Protein AF-A0AAV6YJF2-F1 (afdb_monomer)

Radius of gyration: 26.39 Å; Cα contacts (8 Å, |Δi|>4): 100; chains: 1; bounding box: 36×27×104 Å

Sequence (157 aa):
KQVRKIIRVCKGILEYLTVAEVVESMEDLVTYTKNLGPGMTKMAKMIDERQQELTHQEHRIMLVNSMNTVKDLLPVLISAMKIFVTTKNSRSQGIEEALKNRNFTVEKMSTEINEIIRVLQLTSWDEDAWASKVRDALVVIDFILPFSPLQEYSAHI

InterPro domains:
  IPR000633 Vinculin, conserved site [PS00663] (34-54)
  IPR006077 Vinculin/alpha-catenin [PF01044] (2-129)
  IPR017997 Vinculin [PTHR46180] (2-136)
  IPR036723 Alpha-catenin/vinculin-like superfamily [SSF47220] (2-130)

Solvent-accessible surface area (backbone atoms only — not comparable to full-atom values): 8850 Å² total; per-residue (Å²): 113,72,64,63,55,50,45,52,49,51,50,53,49,53,60,53,55,58,54,62,76,75,51,66,46,72,68,49,47,52,54,49,51,66,59,46,49,61,53,52,53,50,48,52,49,55,48,56,58,50,39,72,72,48,83,56,62,66,61,32,52,51,45,53,53,34,52,49,51,42,60,63,43,48,64,52,37,55,49,27,46,53,49,27,29,51,32,55,74,67,70,42,92,57,42,66,58,29,48,50,52,28,50,52,44,49,52,53,40,46,50,34,50,49,50,42,46,52,52,53,50,61,69,54,49,66,61,52,58,52,53,47,54,51,48,56,53,50,56,51,52,66,69,72,60,78,82,85,88,89,84,85,90,87,80,89,134

Mean predicted aligned error: 10.64 Å

Secondary structure (DSSP, 8-state):
-HHHHHHHHHHHHHHHHHGGGG--SHHHHHHHHHHHHHHHHHHHHHHHHHHHH-S-HHHHHHHHHHHHHHHHHHHHHHHHHHHHHHHHHTT-TTHHHHHHHHHHHHHHHHHHHHHHHHHHHHHHHHHHHHHHHHHHHHHHHHHH----------S--

Organism: Engystomops pustulosus (NCBI:txid76066)

Foldseek 3Di:
DLLVVLLVLLVVLLVLLVVLLVDQAPVSLVVSCVVNVVSLVVSLVSLVVVLVVDPDPVLSCLSVVLSVLLVVLSVQLSVLSVCLNVCNVVVHPCNVVSSVSNVVSSVSNNVSSVSNSVSSVVRVVVVVVVVVVVVVVVVVVVVVDPDDDDDDDPDDD

Nearest PDB structures (foldseek):
  3zdl-assembly1_A  TM=9.738E-01  e=2.597E-13  Gallus gallus
  3tj6-assembly1_A  TM=9.865E-01  e=7.849E-13  Homo sapiens
  1ydi-assembly1_A  TM=9.626E-01  e=3.546E-12  Homo sapiens
  2gww-assembly1_A  TM=9.405E-01  e=2.256E-12  Homo sapiens
  2gdc-assembly1_A  TM=9.986E-01  e=1.378E-11  Gallus gallus

Structure (mmCIF, N/CA/C/O backbone):
data_AF-A0AAV6YJF2-F1
#
_entry.id   AF-A0AAV6YJF2-F1
#
loop_
_atom_site.group_PDB
_atom_site.id
_atom_site.type_symbol
_atom_site.label_atom_id
_atom_site.label_alt_id
_atom_site.label_comp_id
_atom_site.label_asym_id
_atom_site.label_entity_id
_atom_site.label_seq_id
_atom_site.pdbx_PDB_ins_code
_atom_site.Cartn_x
_atom_site.Cartn_y
_atom_site.Cartn_z
_atom_site.occupancy
_atom_site.B_iso_or_equiv
_atom_site.auth_seq_id
_atom_site.auth_comp_id
_atom_site.auth_asym_id
_atom_site.auth_atom_id
_atom_site.pdbx_PDB_model_num
ATOM 1 N N . LYS A 1 1 ? 1.650 -5.997 -21.641 1.00 62.59 1 LYS A N 1
ATOM 2 C CA . LYS A 1 1 ? 2.771 -5.193 -21.093 1.00 62.59 1 LYS A CA 1
ATOM 3 C C . LYS A 1 1 ? 2.856 -5.393 -19.584 1.00 62.59 1 LYS A C 1
ATOM 5 O O . LYS A 1 1 ? 1.833 -5.257 -18.917 1.00 62.59 1 LYS A O 1
ATOM 10 N N . GLN A 1 2 ? 4.045 -5.718 -19.081 1.00 80.94 2 GLN A N 1
ATOM 11 C CA . GLN A 1 2 ? 4.346 -6.029 -17.677 1.00 80.94 2 GLN A CA 1
ATOM 12 C C . GLN A 1 2 ? 3.964 -4.885 -16.724 1.00 80.94 2 GLN A C 1
ATOM 14 O O . GLN A 1 2 ? 3.225 -5.116 -15.773 1.00 80.94 2 GLN A O 1
ATOM 19 N N . VAL A 1 3 ? 4.292 -3.635 -17.073 1.00 87.81 3 VAL A N 1
ATOM 20 C CA . VAL A 1 3 ? 3.940 -2.428 -16.292 1.00 87.81 3 VAL A CA 1
ATOM 21 C C . VAL A 1 3 ? 2.432 -2.298 -16.027 1.00 87.81 3 VAL A C 1
ATOM 23 O O . VAL A 1 3 ? 2.013 -2.055 -14.898 1.00 87.81 3 VAL A O 1
ATOM 26 N N . ARG A 1 4 ? 1.582 -2.553 -17.035 1.00 89.31 4 ARG A N 1
ATOM 27 C CA . ARG A 1 4 ? 0.114 -2.511 -16.871 1.00 89.31 4 ARG A CA 1
ATOM 28 C C . ARG A 1 4 ? -0.392 -3.540 -15.852 1.00 89.31 4 ARG A C 1
ATOM 30 O O . ARG A 1 4 ? -1.401 -3.294 -15.199 1.00 89.31 4 ARG A O 1
ATOM 37 N N . LYS A 1 5 ? 0.289 -4.683 -15.708 1.00 91.75 5 LYS A N 1
ATOM 38 C CA . LYS A 1 5 ? -0.048 -5.711 -14.711 1.00 91.75 5 LYS A CA 1
ATOM 39 C C . LYS A 1 5 ? 0.305 -5.241 -13.298 1.00 91.75 5 LYS A C 1
ATOM 41 O O . LYS A 1 5 ? -0.498 -5.452 -12.398 1.00 91.75 5 LYS A O 1
ATOM 46 N N . ILE A 1 6 ? 1.451 -4.577 -13.126 1.00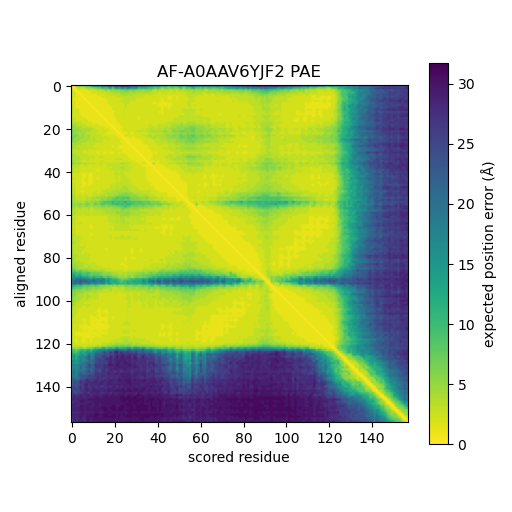 93.50 6 ILE A N 1
ATOM 47 C CA . ILE A 1 6 ? 1.882 -4.006 -11.838 1.00 93.50 6 ILE A CA 1
ATOM 48 C C . ILE A 1 6 ? 0.904 -2.916 -11.395 1.00 93.50 6 ILE A C 1
ATOM 50 O O . ILE A 1 6 ? 0.350 -3.004 -10.306 1.00 93.50 6 ILE A O 1
ATOM 54 N N . ILE A 1 7 ? 0.582 -1.969 -12.283 1.00 94.44 7 ILE A N 1
ATOM 55 C CA . ILE A 1 7 ? -0.356 -0.874 -11.983 1.00 94.44 7 ILE A CA 1
ATOM 56 C C . ILE A 1 7 ? -1.731 -1.408 -11.557 1.00 94.44 7 ILE A C 1
ATOM 58 O O . ILE A 1 7 ? -2.336 -0.869 -10.636 1.00 94.44 7 ILE A O 1
ATOM 62 N N . ARG A 1 8 ? -2.233 -2.481 -12.188 1.00 95.06 8 ARG A N 1
ATOM 63 C CA . ARG A 1 8 ? -3.497 -3.117 -11.770 1.00 95.06 8 ARG A CA 1
ATOM 64 C C . ARG A 1 8 ? -3.433 -3.652 -10.342 1.00 95.06 8 ARG A C 1
ATOM 66 O O . ARG A 1 8 ? -4.404 -3.505 -9.614 1.00 95.06 8 ARG A O 1
ATOM 73 N N . VAL A 1 9 ? -2.309 -4.250 -9.943 1.00 96.00 9 VAL A N 1
ATOM 74 C CA . VAL A 1 9 ? -2.118 -4.708 -8.559 1.00 96.00 9 VAL A CA 1
ATOM 75 C C . VAL A 1 9 ? -2.090 -3.514 -7.607 1.00 96.00 9 VAL A C 1
ATOM 77 O O . VAL A 1 9 ? -2.829 -3.532 -6.632 1.00 96.00 9 VAL A O 1
ATOM 80 N N . CYS A 1 10 ? -1.338 -2.453 -7.916 1.00 96.56 10 CYS A N 1
ATOM 81 C CA . CYS A 1 10 ? -1.298 -1.236 -7.095 1.00 96.56 10 CYS A CA 1
ATOM 82 C C . CYS A 1 10 ? -2.690 -0.615 -6.899 1.00 96.56 10 CYS A C 1
ATOM 84 O O . CYS A 1 10 ? -3.062 -0.282 -5.778 1.00 96.56 10 CYS A O 1
ATOM 86 N N . LYS A 1 11 ? -3.489 -0.518 -7.970 1.00 96.38 11 LYS A N 1
ATOM 87 C CA . LYS A 1 11 ? -4.872 -0.022 -7.896 1.00 96.38 11 LYS A CA 1
ATOM 88 C C . LYS A 1 11 ? -5.774 -0.915 -7.048 1.00 96.38 11 LYS A C 1
ATOM 90 O O . LYS A 1 11 ? -6.523 -0.393 -6.238 1.00 96.38 11 LYS A O 1
ATOM 95 N N . GLY A 1 12 ? -5.643 -2.236 -7.167 1.00 96.44 12 GLY A N 1
ATOM 96 C CA . GLY A 1 12 ? -6.379 -3.165 -6.308 1.00 96.44 12 GLY A CA 1
ATOM 97 C C . GLY A 1 12 ? -6.034 -3.002 -4.824 1.00 96.44 12 GLY A C 1
ATOM 98 O O . GLY A 1 12 ? -6.913 -3.119 -3.980 1.00 96.44 12 GLY A O 1
ATOM 99 N N . ILE A 1 13 ? -4.778 -2.677 -4.490 1.00 96.56 13 ILE A N 1
ATOM 100 C CA . ILE A 1 13 ? -4.396 -2.350 -3.107 1.00 96.56 13 ILE A CA 1
ATOM 101 C C . ILE A 1 13 ? -4.994 -1.013 -2.664 1.00 96.56 13 ILE A C 1
ATOM 103 O O . ILE A 1 13 ? -5.510 -0.945 -1.556 1.00 96.56 13 ILE A O 1
ATOM 107 N N . LEU A 1 14 ? -4.973 0.025 -3.508 1.00 96.88 14 LEU A N 1
ATOM 108 C CA . LEU A 1 14 ? -5.624 1.309 -3.206 1.00 96.88 14 LEU A CA 1
ATOM 109 C C . LEU A 1 14 ? -7.123 1.138 -2.932 1.00 96.88 14 LEU A C 1
ATOM 111 O O . LEU A 1 14 ? -7.630 1.682 -1.957 1.00 96.88 14 LEU A O 1
ATOM 115 N N . GLU A 1 15 ? -7.814 0.348 -3.753 1.00 95.75 15 GLU A N 1
ATOM 116 C CA . GLU A 1 15 ? -9.223 0.000 -3.544 1.00 95.75 15 GLU A CA 1
ATOM 117 C C . GLU A 1 15 ? -9.419 -0.791 -2.246 1.00 95.75 15 GLU A C 1
ATOM 119 O O . GLU A 1 15 ? -10.372 -0.551 -1.518 1.00 95.75 15 GLU A O 1
ATOM 124 N N . TYR A 1 16 ? -8.507 -1.705 -1.905 1.00 95.44 16 TYR A N 1
ATOM 125 C CA . TYR A 1 16 ? -8.614 -2.458 -0.656 1.00 95.44 16 TYR A CA 1
ATOM 126 C C . TYR A 1 16 ? -8.323 -1.605 0.587 1.00 95.44 16 TYR A C 1
ATOM 128 O O . TYR A 1 16 ? -8.893 -1.853 1.645 1.00 95.44 16 TYR A O 1
ATOM 136 N N . LEU A 1 17 ? -7.472 -0.579 0.475 1.00 95.38 17 LEU A N 1
ATOM 137 C CA . LEU A 1 17 ? -7.183 0.353 1.567 1.00 95.38 17 LEU A CA 1
ATOM 138 C C . LEU A 1 17 ? -8.417 1.165 1.985 1.00 95.38 17 LEU A C 1
ATOM 140 O O . LEU A 1 17 ? -8.523 1.511 3.160 1.00 95.38 17 LEU A O 1
ATOM 144 N N . THR A 1 18 ? -9.369 1.434 1.080 1.00 94.31 18 THR A N 1
ATOM 145 C CA . THR A 1 18 ? -10.612 2.137 1.452 1.00 94.31 18 THR A CA 1
ATOM 146 C C . THR A 1 18 ? -11.469 1.299 2.399 1.00 94.31 18 THR A C 1
ATOM 148 O O . THR A 1 18 ? -12.092 1.845 3.302 1.00 94.31 18 THR A O 1
ATOM 151 N N . VAL A 1 19 ? -11.402 -0.035 2.303 1.00 95.00 19 VAL A N 1
ATOM 152 C CA . VAL A 1 19 ? -12.105 -0.961 3.209 1.00 95.00 19 VAL A CA 1
ATOM 153 C C . VAL A 1 19 ? -11.673 -0.768 4.668 1.00 95.00 19 VAL A C 1
ATOM 155 O O . VAL A 1 19 ? -12.445 -1.066 5.576 1.00 95.00 19 VAL A O 1
ATOM 158 N N . ALA A 1 20 ? -10.488 -0.206 4.933 1.00 93.50 20 ALA A N 1
ATOM 159 C CA . ALA A 1 20 ? -10.055 0.109 6.294 1.00 93.50 20 ALA A CA 1
ATOM 160 C C . ALA A 1 20 ? -11.024 1.050 7.03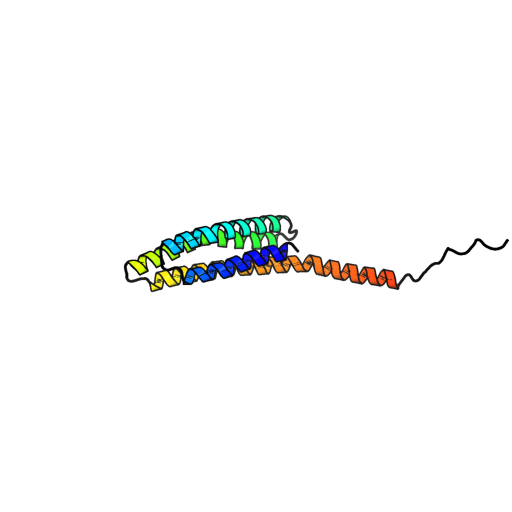5 1.00 93.50 20 ALA A C 1
ATOM 162 O O . ALA A 1 20 ? -11.061 1.036 8.270 1.00 93.50 20 ALA A O 1
ATOM 163 N N . GLU A 1 21 ? -11.808 1.861 6.313 1.00 91.31 21 GLU A N 1
ATOM 164 C CA . GLU A 1 21 ? -12.746 2.807 6.916 1.00 91.31 21 GLU A CA 1
ATOM 165 C C . GLU A 1 21 ? -13.944 2.124 7.587 1.00 91.31 21 GLU A C 1
ATOM 167 O O . GLU A 1 21 ? -14.394 2.598 8.635 1.00 91.31 21 GLU A O 1
ATOM 172 N N . VAL A 1 22 ? -14.383 0.988 7.031 1.00 93.62 22 VAL A N 1
ATOM 173 C CA . VAL A 1 22 ? -15.549 0.205 7.476 1.00 93.62 22 VAL A CA 1
ATOM 174 C C . VAL A 1 22 ? -15.191 -0.932 8.437 1.00 93.62 22 VAL A C 1
ATOM 176 O O . VAL A 1 22 ? -16.070 -1.668 8.873 1.00 93.62 22 VAL A O 1
ATOM 179 N N . VAL A 1 23 ? -13.911 -1.100 8.783 1.00 94.12 23 VAL A N 1
ATOM 180 C CA . VAL A 1 23 ? -13.483 -2.101 9.770 1.00 94.12 23 VAL A CA 1
ATOM 181 C C . VAL A 1 23 ? -13.810 -1.606 11.177 1.00 94.12 23 VAL A C 1
ATOM 183 O O . VAL A 1 23 ? -13.192 -0.661 11.672 1.00 94.12 23 VAL A O 1
ATOM 186 N N . GLU A 1 24 ? -14.761 -2.273 11.833 1.00 91.88 24 GLU A N 1
ATOM 187 C CA . GLU A 1 24 ? -15.252 -1.878 13.160 1.00 91.88 24 GLU A CA 1
ATOM 188 C C . GLU A 1 24 ? -15.060 -2.946 14.245 1.00 91.88 24 GLU A C 1
ATOM 190 O O . GLU A 1 24 ? -15.173 -2.627 15.430 1.00 91.88 24 GLU A O 1
ATOM 195 N N . SER A 1 25 ? -14.728 -4.188 13.876 1.00 94.31 25 SER A N 1
AT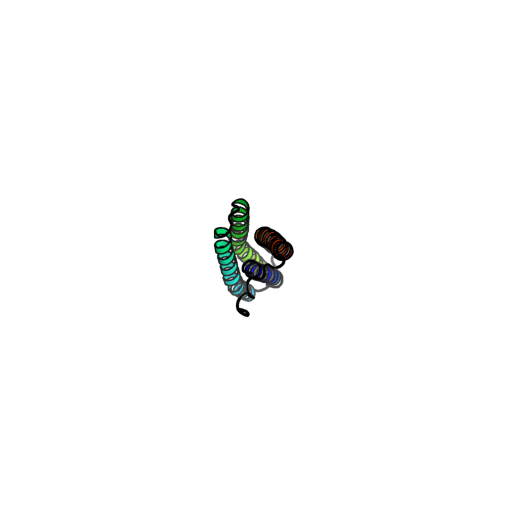OM 196 C CA . SER A 1 25 ? -14.511 -5.293 14.815 1.00 94.31 25 SER A CA 1
ATOM 197 C C . SER A 1 25 ? -13.116 -5.922 14.696 1.00 94.31 25 SER A C 1
ATOM 199 O O . SER A 1 25 ? -12.381 -5.724 13.726 1.00 94.31 25 SER A O 1
ATOM 201 N N . MET A 1 26 ? -12.725 -6.702 15.712 1.00 93.31 26 MET A N 1
ATOM 202 C CA . MET A 1 26 ? -11.443 -7.421 15.697 1.00 93.31 26 MET A CA 1
ATOM 203 C C . MET A 1 26 ? -11.442 -8.543 14.651 1.00 93.31 26 MET A C 1
ATOM 205 O O . MET A 1 26 ? -10.409 -8.827 14.051 1.00 93.31 26 MET A O 1
ATOM 209 N N . GLU A 1 27 ? -12.598 -9.167 14.419 1.00 94.88 27 GLU A N 1
ATOM 210 C CA . GLU A 1 27 ? -12.775 -10.201 13.398 1.00 94.88 27 GLU A CA 1
ATOM 211 C C . GLU A 1 27 ? -12.578 -9.627 11.987 1.00 94.88 27 GLU A C 1
ATOM 213 O O . GLU A 1 27 ? -11.823 -10.190 11.184 1.00 94.88 27 GLU A O 1
ATOM 218 N N . ASP A 1 28 ? -13.151 -8.448 11.727 1.00 95.25 28 ASP A N 1
ATOM 219 C CA . ASP A 1 28 ? -12.959 -7.714 10.474 1.00 95.25 28 ASP A CA 1
ATOM 220 C C . ASP A 1 28 ? -11.491 -7.332 10.277 1.00 95.25 28 ASP A C 1
ATOM 222 O O . ASP A 1 28 ? -10.947 -7.503 9.189 1.00 95.25 28 ASP A O 1
ATOM 226 N N . LEU A 1 29 ? -10.809 -6.878 11.336 1.00 94.56 29 LEU A N 1
ATOM 227 C CA . LEU A 1 29 ? -9.387 -6.529 11.279 1.00 94.56 29 LEU A CA 1
ATOM 228 C C . LEU A 1 29 ? -8.499 -7.737 10.940 1.00 94.56 29 LEU A C 1
ATOM 230 O O . LEU A 1 29 ? -7.556 -7.627 10.146 1.00 94.56 29 LEU A O 1
ATOM 234 N N . VAL A 1 30 ? -8.788 -8.903 11.524 1.00 95.19 30 VAL A N 1
ATOM 235 C CA . VAL A 1 30 ? -8.066 -10.146 11.212 1.00 95.19 30 VAL A CA 1
ATOM 236 C C . VAL A 1 30 ? -8.275 -10.524 9.747 1.00 95.19 30 VAL A C 1
ATOM 238 O O . VAL A 1 30 ? -7.309 -10.856 9.055 1.00 95.19 30 VAL A O 1
ATOM 241 N N . THR A 1 31 ? -9.511 -10.440 9.256 1.00 95.50 31 THR A N 1
ATOM 242 C CA . THR A 1 31 ? -9.853 -10.723 7.854 1.00 95.50 31 THR A CA 1
ATOM 243 C C . THR A 1 31 ? -9.181 -9.734 6.902 1.00 95.50 31 THR A C 1
ATOM 245 O O . THR A 1 31 ? -8.553 -10.144 5.925 1.00 95.50 31 THR A O 1
ATOM 248 N N . TYR A 1 32 ? -9.216 -8.445 7.234 1.00 95.06 32 TYR A N 1
ATOM 249 C CA . TYR A 1 32 ? -8.545 -7.379 6.498 1.00 95.06 32 TYR A CA 1
ATOM 250 C C . TYR A 1 32 ? -7.044 -7.654 6.359 1.00 95.06 32 TYR A C 1
ATOM 252 O O . TYR A 1 32 ? -6.503 -7.636 5.255 1.00 95.06 32 TYR A O 1
ATOM 260 N N . THR A 1 33 ? -6.375 -8.009 7.458 1.00 93.88 33 THR A N 1
ATOM 261 C CA . THR A 1 33 ? -4.933 -8.304 7.457 1.00 93.88 33 THR A CA 1
ATOM 262 C C . THR A 1 33 ? -4.601 -9.538 6.613 1.00 93.88 33 THR A C 1
ATOM 264 O O . THR A 1 33 ? -3.639 -9.520 5.842 1.00 93.88 33 THR A O 1
ATOM 267 N N . LYS A 1 34 ? -5.412 -10.603 6.711 1.00 93.56 34 LYS A N 1
ATOM 268 C CA . LYS A 1 34 ? -5.240 -11.839 5.926 1.00 93.56 34 LYS A CA 1
ATOM 269 C C . LYS A 1 34 ? -5.374 -11.611 4.421 1.00 93.56 34 LYS A C 1
ATOM 271 O O . LYS A 1 34 ? -4.682 -12.272 3.654 1.00 93.56 34 LYS A O 1
ATOM 276 N N . ASN A 1 35 ? -6.234 -10.685 4.009 1.00 92.94 35 ASN A N 1
ATOM 277 C CA . ASN A 1 35 ? -6.469 -10.376 2.601 1.00 92.94 35 ASN A CA 1
ATOM 278 C C . ASN A 1 35 ? -5.470 -9.349 2.050 1.00 92.94 35 ASN A C 1
ATOM 280 O O . ASN A 1 35 ? -4.985 -9.500 0.927 1.00 92.94 35 ASN A O 1
ATOM 284 N N . LEU A 1 36 ? -5.113 -8.334 2.844 1.00 92.62 36 LEU A N 1
ATOM 285 C CA . LEU A 1 36 ? -4.169 -7.294 2.438 1.00 92.62 36 LEU A CA 1
ATOM 286 C C . LEU A 1 36 ? -2.731 -7.827 2.351 1.00 92.62 36 LEU A C 1
ATOM 288 O O . LEU A 1 36 ? -2.011 -7.492 1.411 1.00 92.62 36 LEU A O 1
ATOM 292 N N . GLY A 1 37 ? -2.314 -8.678 3.295 1.00 90.75 37 GLY A N 1
ATOM 293 C CA . GLY A 1 37 ? -0.946 -9.203 3.384 1.00 90.75 37 GLY A CA 1
ATOM 294 C C . GLY A 1 37 ? -0.429 -9.819 2.074 1.00 90.75 37 GLY A C 1
ATOM 295 O O . GLY A 1 37 ? 0.566 -9.330 1.536 1.00 90.75 37 GLY A O 1
ATOM 296 N N . PRO A 1 38 ? -1.111 -10.826 1.493 1.00 93.69 38 PRO A N 1
ATOM 297 C CA . PRO A 1 38 ? -0.713 -11.422 0.217 1.00 93.69 38 PRO A CA 1
ATOM 298 C C . PRO A 1 38 ? -0.678 -10.416 -0.941 1.00 93.69 38 PRO A C 1
ATOM 300 O O . PRO A 1 38 ? 0.208 -10.489 -1.797 1.00 93.69 38 PRO A O 1
ATOM 303 N N . GLY A 1 39 ? -1.614 -9.461 -0.966 1.00 93.00 39 GLY A N 1
ATOM 304 C CA . GLY A 1 39 ? -1.641 -8.384 -1.957 1.00 93.00 39 GLY A CA 1
ATOM 305 C C . GLY A 1 39 ? -0.402 -7.489 -1.871 1.00 93.00 39 GLY A C 1
ATOM 306 O O . GLY A 1 39 ? 0.246 -7.222 -2.886 1.00 93.00 39 GLY A O 1
ATOM 307 N N . MET A 1 40 ? -0.020 -7.114 -0.651 1.00 93.69 40 MET A N 1
ATOM 308 C CA . MET A 1 40 ? 1.177 -6.329 -0.353 1.00 93.69 40 MET A CA 1
ATOM 309 C C . MET A 1 40 ? 2.468 -7.065 -0.720 1.00 93.69 40 MET A C 1
ATOM 311 O O . MET A 1 40 ? 3.334 -6.491 -1.383 1.00 93.69 40 MET A O 1
ATOM 315 N N . THR A 1 41 ? 2.591 -8.349 -0.366 1.00 94.94 41 THR A N 1
ATOM 316 C CA . THR A 1 41 ? 3.745 -9.183 -0.748 1.00 94.94 41 THR A CA 1
ATOM 317 C C . THR A 1 41 ? 3.866 -9.295 -2.267 1.00 94.94 41 THR A C 1
ATOM 319 O O . THR A 1 41 ? 4.958 -9.151 -2.819 1.00 94.94 41 THR A O 1
ATOM 322 N N . LYS A 1 42 ? 2.743 -9.511 -2.964 1.00 95.75 42 LYS A N 1
ATOM 323 C CA . LYS A 1 42 ? 2.712 -9.592 -4.427 1.00 95.75 42 LYS A CA 1
ATOM 324 C C . LYS A 1 42 ? 3.137 -8.275 -5.074 1.00 95.75 42 LYS A C 1
ATOM 326 O O . LYS A 1 42 ? 3.942 -8.301 -6.001 1.00 95.75 42 LYS A O 1
ATOM 331 N N . MET A 1 43 ? 2.631 -7.142 -4.586 1.00 96.19 43 MET A N 1
ATOM 332 C CA . MET A 1 43 ? 3.021 -5.816 -5.070 1.00 96.19 43 MET A CA 1
ATOM 333 C C . MET A 1 43 ? 4.522 -5.572 -4.872 1.00 96.19 43 MET A C 1
ATOM 335 O O . MET A 1 43 ? 5.205 -5.207 -5.826 1.00 96.19 43 MET A O 1
ATOM 339 N N . ALA A 1 44 ? 5.045 -5.858 -3.675 1.00 96.06 44 ALA A N 1
ATOM 340 C CA . ALA A 1 44 ? 6.463 -5.703 -3.359 1.00 96.06 44 ALA A CA 1
ATOM 341 C C . ALA A 1 44 ? 7.361 -6.528 -4.289 1.00 96.06 44 ALA A C 1
ATOM 343 O O . ALA A 1 44 ? 8.335 -6.000 -4.817 1.00 96.06 44 ALA A O 1
ATOM 344 N N . LYS A 1 45 ? 7.007 -7.797 -4.531 1.00 96.44 45 LYS A N 1
ATOM 345 C CA . LYS A 1 45 ? 7.749 -8.676 -5.443 1.00 96.44 45 LYS A CA 1
ATOM 346 C C . LYS A 1 45 ? 7.752 -8.140 -6.876 1.00 96.44 45 LYS A C 1
ATOM 348 O O . LYS A 1 45 ? 8.797 -8.081 -7.506 1.00 96.44 45 LYS A O 1
ATOM 353 N N . MET A 1 46 ? 6.595 -7.711 -7.377 1.00 95.50 46 MET A N 1
ATOM 354 C CA . MET A 1 46 ? 6.477 -7.193 -8.744 1.00 95.50 46 MET A CA 1
ATOM 355 C C . MET A 1 46 ? 7.252 -5.883 -8.954 1.00 95.50 46 MET A C 1
ATOM 357 O O . MET A 1 46 ? 7.743 -5.636 -10.053 1.00 95.50 46 MET A O 1
ATOM 361 N N . ILE A 1 47 ? 7.354 -5.042 -7.921 1.00 95.19 47 ILE A N 1
ATOM 362 C CA . ILE A 1 47 ? 8.159 -3.815 -7.959 1.00 95.19 47 ILE A CA 1
ATOM 363 C C . ILE A 1 47 ? 9.651 -4.140 -7.887 1.00 95.19 47 ILE A C 1
ATOM 365 O O . ILE A 1 47 ? 10.424 -3.529 -8.619 1.00 95.19 47 ILE A O 1
ATOM 369 N N . ASP A 1 48 ? 10.046 -5.107 -7.057 1.00 94.88 48 ASP A N 1
ATOM 370 C CA . ASP A 1 48 ? 11.440 -5.542 -6.956 1.00 94.88 48 ASP A CA 1
ATOM 371 C C . ASP A 1 48 ? 11.953 -6.162 -8.265 1.00 94.88 48 ASP A C 1
ATOM 373 O O . ASP A 1 48 ? 13.021 -5.801 -8.748 1.00 94.88 48 ASP A O 1
ATOM 377 N N . GLU A 1 49 ? 11.153 -7.012 -8.910 1.00 94.38 49 GLU A N 1
ATOM 378 C CA . GLU A 1 49 ? 11.465 -7.532 -10.247 1.00 94.38 49 GLU A CA 1
ATOM 379 C C . GLU A 1 49 ? 11.579 -6.388 -11.267 1.00 94.38 49 GLU A C 1
ATOM 381 O O . GLU A 1 49 ? 12.520 -6.336 -12.056 1.00 94.38 49 GLU A O 1
ATOM 386 N N . ARG A 1 50 ? 10.655 -5.417 -11.225 1.00 91.62 50 ARG A N 1
ATOM 387 C CA . ARG A 1 50 ? 10.651 -4.312 -12.189 1.00 91.62 50 ARG A CA 1
ATOM 388 C C . ARG A 1 50 ? 11.839 -3.377 -12.020 1.00 91.62 50 ARG A C 1
ATOM 390 O O . ARG A 1 50 ? 12.394 -2.956 -13.027 1.00 91.62 50 ARG A O 1
ATOM 397 N N . GLN A 1 51 ? 12.214 -3.014 -10.794 1.00 91.25 51 GLN A N 1
ATOM 398 C CA . GLN A 1 51 ? 13.325 -2.084 -10.588 1.00 91.25 51 GLN A CA 1
ATOM 399 C C . GLN A 1 51 ? 14.645 -2.660 -11.118 1.00 91.25 51 GLN A C 1
ATOM 401 O O . GLN A 1 51 ? 15.423 -1.906 -11.692 1.00 91.25 51 GLN A O 1
ATOM 406 N N . GLN A 1 52 ? 14.856 -3.979 -11.043 1.00 91.25 52 GLN A N 1
ATOM 407 C CA . GLN A 1 52 ? 16.069 -4.629 -11.561 1.00 91.25 52 GLN A CA 1
ATOM 408 C C . GLN A 1 52 ? 16.216 -4.484 -13.083 1.00 91.25 52 GLN A C 1
ATOM 410 O O . GLN A 1 52 ? 17.331 -4.407 -13.590 1.00 91.25 52 GLN A O 1
ATOM 415 N N . GLU A 1 53 ? 15.098 -4.405 -13.808 1.00 88.50 53 GLU A N 1
ATOM 416 C CA . GLU A 1 53 ? 15.071 -4.218 -15.264 1.00 88.50 53 GLU A CA 1
ATOM 417 C C . GLU A 1 53 ? 15.300 -2.758 -15.692 1.00 88.50 53 GLU A C 1
ATOM 419 O O . GLU A 1 53 ? 15.565 -2.489 -16.864 1.00 88.50 53 GLU A O 1
ATOM 424 N N . LEU A 1 54 ? 15.159 -1.788 -14.780 1.00 87.31 54 LEU A N 1
ATOM 425 C CA . LEU A 1 54 ? 15.277 -0.373 -15.126 1.00 87.31 54 LEU A CA 1
ATOM 426 C C . LEU A 1 54 ? 16.741 0.040 -15.260 1.00 87.31 54 LEU A C 1
ATOM 428 O O . LEU A 1 54 ? 17.537 -0.114 -14.336 1.00 87.31 54 LEU A O 1
ATOM 432 N N . THR A 1 55 ? 17.071 0.690 -16.371 1.00 85.69 55 THR A N 1
ATOM 433 C CA . THR A 1 55 ? 18.396 1.277 -16.622 1.00 85.69 55 THR A CA 1
ATOM 434 C C . THR A 1 55 ? 18.628 2.541 -15.787 1.00 85.69 55 THR A C 1
ATOM 436 O O . THR A 1 55 ? 19.687 2.703 -15.175 1.00 85.69 55 THR A O 1
ATOM 439 N N . HIS A 1 56 ? 17.610 3.398 -15.678 1.00 86.44 56 HIS A N 1
ATOM 440 C CA . HIS A 1 56 ? 17.648 4.657 -14.934 1.00 86.44 56 HIS A CA 1
ATOM 441 C C . HIS A 1 56 ? 17.652 4.434 -13.415 1.00 86.44 56 HIS A C 1
ATOM 443 O O . HIS A 1 56 ? 16.653 4.017 -12.823 1.00 86.44 56 HIS A O 1
ATOM 449 N N . GLN A 1 57 ? 18.779 4.753 -12.771 1.00 88.06 57 GLN A N 1
ATOM 450 C CA . GLN A 1 57 ? 18.973 4.553 -11.331 1.00 88.06 57 GLN A CA 1
ATOM 451 C C . GLN A 1 57 ? 17.998 5.354 -10.469 1.00 88.06 57 GLN A C 1
ATOM 453 O O . GLN A 1 57 ? 17.522 4.834 -9.462 1.00 88.06 57 GLN A O 1
ATOM 458 N N . GLU A 1 58 ? 17.667 6.581 -10.867 1.00 90.44 58 GLU A N 1
ATOM 459 C CA . GLU A 1 58 ? 16.731 7.422 -10.117 1.00 90.44 58 GLU A CA 1
ATOM 460 C C . GLU A 1 58 ? 15.364 6.745 -9.972 1.00 90.44 58 GLU A C 1
ATOM 462 O O . GLU A 1 58 ? 14.837 6.645 -8.867 1.00 90.44 58 GLU A O 1
ATOM 467 N N . HIS A 1 59 ? 14.830 6.166 -11.051 1.00 90.50 59 HIS A N 1
ATOM 468 C CA . HIS A 1 59 ? 13.550 5.457 -11.012 1.00 90.50 59 HIS A CA 1
ATOM 469 C C . HIS A 1 59 ? 13.591 4.213 -10.119 1.00 90.50 59 HIS A C 1
ATOM 471 O O . HIS A 1 59 ? 12.617 3.941 -9.417 1.00 90.50 59 HIS A O 1
ATOM 477 N N . ARG A 1 60 ? 14.719 3.485 -10.088 1.00 91.94 60 ARG A N 1
ATOM 478 C CA . ARG A 1 60 ? 14.901 2.358 -9.156 1.00 91.94 60 ARG A CA 1
ATOM 479 C C . ARG A 1 60 ? 14.809 2.822 -7.710 1.00 91.94 60 ARG A C 1
ATOM 481 O O . ARG A 1 60 ? 14.056 2.245 -6.932 1.00 91.94 60 ARG A O 1
ATOM 488 N N . ILE A 1 61 ? 15.545 3.880 -7.369 1.00 93.69 61 ILE A N 1
ATOM 489 C CA . ILE A 1 61 ? 15.583 4.431 -6.010 1.00 93.69 61 ILE A CA 1
ATOM 490 C C . ILE A 1 61 ? 14.188 4.898 -5.585 1.00 93.69 61 ILE A C 1
ATOM 492 O O . ILE A 1 61 ? 13.745 4.558 -4.491 1.00 93.69 61 ILE A O 1
ATOM 496 N N . MET A 1 62 ? 13.466 5.608 -6.455 1.00 94.38 62 MET A N 1
ATOM 497 C CA . MET A 1 62 ? 12.107 6.074 -6.160 1.00 94.38 62 MET A CA 1
ATOM 498 C C . MET A 1 62 ? 11.145 4.908 -5.893 1.00 94.38 62 MET A C 1
ATOM 500 O O . MET A 1 62 ? 10.449 4.910 -4.880 1.00 94.38 62 MET A O 1
ATOM 504 N N . LEU A 1 63 ? 11.153 3.872 -6.743 1.00 95.00 63 LEU A N 1
ATOM 505 C CA . LEU A 1 63 ? 10.305 2.689 -6.552 1.00 95.00 63 LEU A CA 1
ATOM 506 C C . LEU A 1 63 ? 10.618 1.949 -5.248 1.00 95.00 63 LEU A C 1
ATOM 508 O O . LEU A 1 63 ? 9.699 1.563 -4.524 1.00 95.00 63 LEU A O 1
ATOM 512 N N . VAL A 1 64 ? 11.903 1.750 -4.943 1.00 95.94 64 VAL A N 1
ATOM 513 C CA . VAL A 1 64 ? 12.339 1.047 -3.731 1.00 95.94 64 VAL A CA 1
ATOM 514 C C . VAL A 1 64 ? 11.975 1.843 -2.478 1.00 95.94 64 VAL A C 1
ATOM 516 O O . VAL A 1 64 ? 11.425 1.271 -1.538 1.00 95.94 64 VAL A O 1
ATOM 519 N N . ASN A 1 65 ? 12.216 3.154 -2.469 1.00 96.44 65 ASN A N 1
ATOM 520 C CA . ASN A 1 65 ? 11.934 4.012 -1.319 1.00 96.44 65 ASN A CA 1
ATOM 521 C C . ASN A 1 65 ? 10.435 4.096 -1.013 1.00 96.44 65 ASN A C 1
ATOM 523 O O . ASN A 1 65 ? 10.036 3.885 0.136 1.00 96.44 65 ASN A O 1
ATOM 527 N N . SER A 1 66 ? 9.597 4.328 -2.028 1.00 97.25 66 SER A N 1
ATOM 528 C CA . SER A 1 66 ? 8.146 4.344 -1.827 1.00 97.25 66 SER A CA 1
ATOM 529 C C . SER A 1 66 ? 7.635 2.977 -1.383 1.00 97.25 66 SER A C 1
ATOM 531 O O . SER A 1 66 ? 6.877 2.885 -0.420 1.00 97.25 66 SER A O 1
ATOM 533 N N . MET A 1 67 ? 8.110 1.881 -1.986 1.00 97.56 67 MET A N 1
ATOM 534 C CA . MET A 1 67 ? 7.692 0.538 -1.570 1.00 97.56 67 MET A CA 1
ATOM 535 C C . MET A 1 67 ? 8.122 0.204 -0.134 1.00 97.56 67 MET A C 1
ATOM 537 O O . MET A 1 67 ? 7.358 -0.430 0.595 1.00 97.56 67 MET A O 1
ATOM 541 N N . ASN A 1 68 ? 9.312 0.623 0.297 1.00 96.81 68 ASN A N 1
ATOM 542 C CA . ASN A 1 68 ? 9.761 0.435 1.678 1.00 96.81 68 ASN A CA 1
ATOM 543 C C . ASN A 1 68 ? 8.897 1.233 2.655 1.00 96.81 68 ASN A C 1
ATOM 545 O O . ASN A 1 68 ? 8.432 0.672 3.641 1.00 96.81 68 ASN A O 1
ATOM 549 N N . THR A 1 69 ? 8.553 2.474 2.312 1.00 97.44 69 THR A N 1
ATOM 550 C CA . THR A 1 69 ? 7.632 3.284 3.118 1.00 97.44 69 THR A CA 1
ATOM 551 C C . THR A 1 69 ? 6.275 2.593 3.276 1.00 97.44 69 THR A C 1
ATOM 553 O O . THR A 1 69 ? 5.757 2.502 4.386 1.00 97.44 69 THR A O 1
ATOM 556 N N . VAL A 1 70 ? 5.704 2.023 2.207 1.00 97.44 70 VAL A N 1
ATOM 557 C CA . VAL A 1 70 ? 4.435 1.278 2.316 1.00 97.44 70 VAL A CA 1
ATOM 558 C C . VAL A 1 70 ? 4.586 0.021 3.189 1.00 97.44 70 VAL A C 1
ATOM 560 O O . VAL A 1 70 ? 3.677 -0.292 3.961 1.00 97.44 70 VAL A O 1
ATOM 563 N N . LYS A 1 71 ? 5.717 -0.699 3.110 1.00 96.00 71 LYS A N 1
ATOM 564 C CA . LYS A 1 71 ? 5.989 -1.861 3.983 1.00 96.00 71 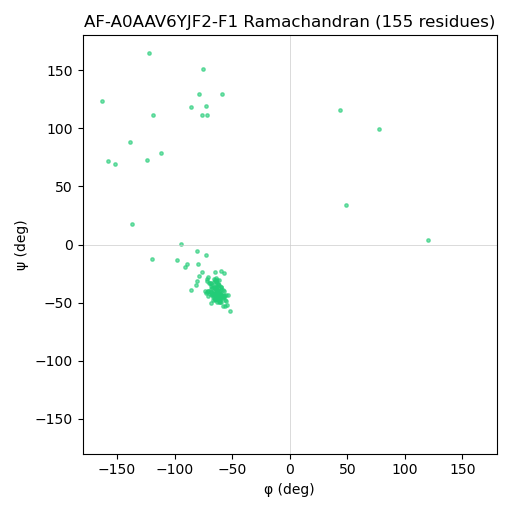LYS A CA 1
ATOM 565 C C . LYS A 1 71 ? 6.051 -1.460 5.455 1.00 96.00 71 LYS A C 1
ATOM 567 O O . LYS A 1 71 ? 5.470 -2.159 6.279 1.00 96.00 71 LYS A O 1
ATOM 572 N N . ASP A 1 72 ? 6.694 -0.339 5.760 1.00 96.62 72 ASP A N 1
ATOM 573 C CA . ASP 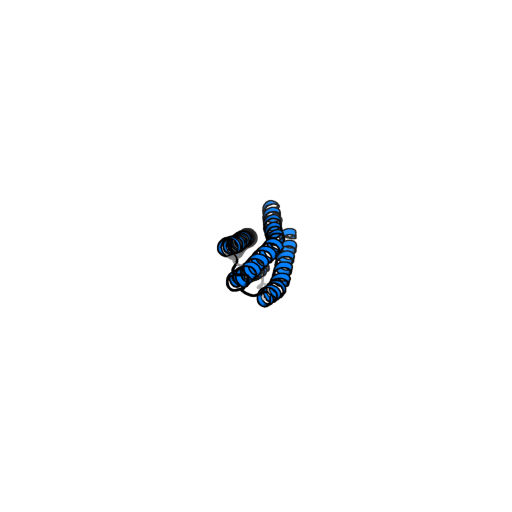A 1 72 ? 6.847 0.161 7.128 1.00 96.62 72 ASP A CA 1
ATOM 574 C C . ASP A 1 72 ? 5.528 0.710 7.689 1.00 96.62 72 ASP A C 1
ATOM 576 O O . ASP A 1 72 ? 5.249 0.584 8.881 1.00 96.62 72 ASP A O 1
ATOM 580 N N . LEU A 1 73 ? 4.666 1.264 6.830 1.00 96.62 73 LEU A N 1
ATOM 581 C CA . LEU A 1 73 ? 3.341 1.751 7.220 1.00 96.62 73 LEU A CA 1
ATOM 582 C C . LEU A 1 73 ? 2.319 0.631 7.443 1.00 96.62 73 LEU A C 1
ATOM 584 O O . LEU A 1 73 ? 1.368 0.832 8.194 1.00 96.62 73 LEU A O 1
ATOM 588 N N . LEU A 1 74 ? 2.498 -0.554 6.851 1.00 95.25 74 LEU A N 1
ATOM 589 C CA . LEU A 1 74 ? 1.574 -1.679 7.033 1.00 95.25 74 LEU A CA 1
ATOM 590 C C . LEU A 1 74 ? 1.376 -2.084 8.513 1.00 95.25 74 LEU A C 1
ATOM 592 O O . LEU A 1 74 ? 0.225 -2.125 8.957 1.00 95.25 74 LEU A O 1
ATOM 596 N N . PRO A 1 75 ? 2.425 -2.361 9.316 1.00 96.25 75 PRO A N 1
ATOM 597 C CA . PRO A 1 75 ? 2.247 -2.659 10.739 1.00 96.25 75 PRO A CA 1
ATOM 598 C C . PRO A 1 75 ? 1.695 -1.463 11.530 1.00 96.25 75 PRO A C 1
ATOM 600 O O . PRO A 1 75 ? 0.945 -1.664 12.488 1.00 96.25 75 PRO A O 1
ATOM 603 N N . VAL A 1 76 ? 2.003 -0.228 11.116 1.00 97.00 76 VAL A N 1
ATOM 604 C CA . VAL A 1 76 ? 1.449 0.994 11.725 1.00 97.00 76 VAL A CA 1
ATOM 605 C C . VAL A 1 76 ? -0.060 1.076 11.493 1.00 97.00 76 VAL A C 1
ATOM 607 O O . VAL A 1 76 ? -0.802 1.331 12.439 1.00 97.00 76 VAL A O 1
ATOM 610 N N . LEU A 1 77 ? -0.530 0.774 10.279 1.00 96.19 77 LEU A N 1
ATOM 611 C CA . LEU A 1 77 ? -1.952 0.746 9.942 1.00 96.19 77 LEU A CA 1
ATOM 612 C C . LEU A 1 77 ? -2.691 -0.311 10.764 1.00 96.19 77 LEU A C 1
ATOM 614 O O . LEU A 1 77 ? -3.722 -0.011 11.362 1.00 96.19 77 LEU A O 1
ATOM 618 N N . ILE A 1 78 ? -2.142 -1.527 10.849 1.00 95.44 78 ILE A N 1
ATOM 619 C CA . ILE A 1 78 ? -2.725 -2.613 11.653 1.00 95.44 78 ILE A CA 1
ATOM 620 C C . ILE A 1 78 ? -2.841 -2.182 13.122 1.00 95.44 78 ILE A C 1
ATOM 622 O O . ILE A 1 78 ? -3.881 -2.388 13.749 1.00 95.44 78 ILE A O 1
ATOM 626 N N . SER A 1 79 ? -1.800 -1.545 13.666 1.00 96.81 79 SER A N 1
ATOM 627 C CA . SER A 1 79 ? -1.811 -1.015 15.032 1.00 96.81 79 SER A CA 1
ATOM 628 C C . SER A 1 79 ? -2.867 0.083 15.217 1.00 96.81 79 SER A C 1
ATOM 630 O O . SER A 1 79 ? -3.672 0.012 16.146 1.00 96.81 79 SER A O 1
ATOM 632 N N . ALA A 1 80 ? -2.937 1.054 14.300 1.00 95.94 80 ALA A N 1
ATOM 633 C CA . ALA A 1 80 ? -3.916 2.139 14.340 1.00 95.94 80 ALA A CA 1
ATOM 634 C C . ALA A 1 80 ? -5.363 1.616 14.286 1.00 95.94 80 ALA A C 1
ATOM 636 O O . ALA A 1 80 ? -6.208 2.048 15.070 1.00 95.94 80 ALA A O 1
ATOM 637 N N . MET A 1 81 ? -5.641 0.632 13.426 1.00 95.75 81 MET A N 1
ATOM 638 C CA . MET A 1 81 ? -6.952 -0.021 13.347 1.00 95.75 81 MET A CA 1
ATOM 639 C C . MET A 1 81 ? -7.276 -0.806 14.623 1.00 95.75 81 MET A C 1
ATOM 641 O O . MET A 1 81 ? -8.396 -0.731 15.124 1.00 95.75 81 MET A O 1
ATOM 645 N N . LYS A 1 82 ? -6.297 -1.515 15.198 1.00 94.94 82 LYS A N 1
ATOM 646 C CA . LYS A 1 82 ? -6.470 -2.243 16.464 1.00 94.94 82 LYS A CA 1
ATOM 647 C C . LYS A 1 82 ? -6.836 -1.302 17.612 1.00 94.94 82 LYS A C 1
ATOM 649 O O . LYS A 1 82 ? -7.739 -1.615 18.391 1.00 94.94 82 LYS A O 1
ATOM 654 N N . ILE A 1 83 ? -6.155 -0.159 17.706 1.00 94.94 83 ILE A N 1
ATOM 655 C CA . ILE A 1 83 ? -6.465 0.889 18.685 1.00 94.94 83 ILE A CA 1
ATOM 656 C C . ILE A 1 83 ? -7.885 1.407 18.445 1.00 94.94 83 ILE A C 1
ATOM 658 O O . ILE A 1 83 ? -8.680 1.401 19.377 1.00 94.94 83 ILE A O 1
ATOM 662 N N . PHE A 1 84 ? -8.242 1.761 17.206 1.00 94.81 84 PHE A N 1
ATOM 663 C CA . PHE A 1 84 ? -9.585 2.241 16.863 1.00 94.81 84 PHE A CA 1
ATOM 664 C C . PHE A 1 84 ? -10.695 1.273 17.297 1.00 94.81 84 PHE A C 1
ATOM 666 O O . PHE A 1 84 ? -11.605 1.677 18.020 1.00 94.81 84 PHE A O 1
ATOM 673 N N . VAL A 1 85 ? -10.592 -0.008 16.930 1.00 94.00 85 VAL A N 1
ATOM 674 C CA . VAL A 1 85 ? -11.573 -1.042 17.302 1.00 94.00 85 VAL A CA 1
ATOM 675 C C . VAL A 1 85 ? -11.672 -1.193 18.824 1.00 94.00 85 VAL A C 1
ATOM 677 O O . VAL A 1 85 ? -12.768 -1.290 19.375 1.00 94.00 85 VAL A O 1
ATOM 680 N N . THR A 1 86 ? -10.538 -1.177 19.527 1.00 92.62 86 THR A N 1
ATOM 681 C CA . THR A 1 86 ? -10.508 -1.328 20.991 1.00 92.62 86 THR A CA 1
ATOM 682 C C . THR A 1 86 ? -11.167 -0.135 21.688 1.00 92.62 86 THR A C 1
ATOM 684 O O . THR A 1 86 ? -12.038 -0.329 22.533 1.00 92.62 86 THR A O 1
ATOM 687 N N . THR A 1 87 ? -10.805 1.085 21.286 1.00 90.81 87 THR A N 1
ATOM 688 C CA . THR A 1 87 ? -11.343 2.355 21.804 1.00 90.81 87 THR A CA 1
ATOM 689 C C . THR A 1 87 ? -12.838 2.505 21.502 1.00 90.81 87 THR A C 1
ATOM 691 O O . THR A 1 87 ? -13.596 3.023 22.324 1.00 90.8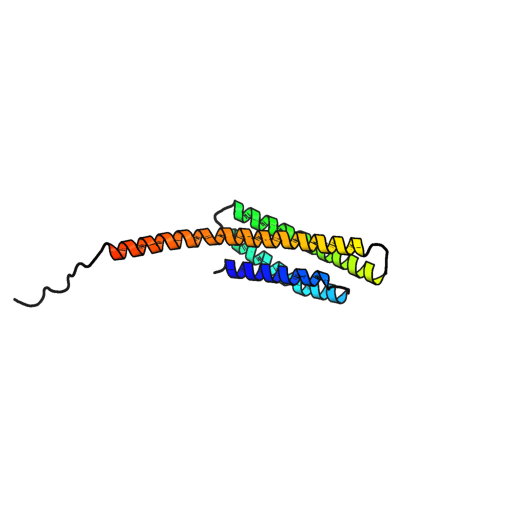1 87 THR A O 1
ATOM 694 N N . LYS A 1 88 ? -13.294 2.016 20.339 1.00 87.44 88 LYS A N 1
ATOM 695 C CA . LYS A 1 88 ? -14.717 1.981 19.973 1.00 87.44 88 LYS A CA 1
ATOM 696 C C . LYS A 1 88 ? -15.512 1.054 20.890 1.00 87.44 88 LYS A C 1
ATOM 698 O O . LYS A 1 88 ? -16.549 1.458 21.415 1.00 87.44 88 LYS A O 1
ATOM 703 N N . ASN A 1 89 ? -15.005 -0.154 21.126 1.00 83.75 89 ASN A N 1
ATOM 704 C CA . ASN A 1 89 ? -15.674 -1.155 21.958 1.00 83.75 89 ASN A CA 1
ATOM 705 C C . ASN A 1 89 ? -15.739 -0.754 23.437 1.00 83.75 89 ASN A C 1
ATOM 707 O O . ASN A 1 89 ? -16.735 -1.028 24.102 1.00 83.75 89 ASN A O 1
ATOM 711 N N . SER A 1 90 ? -14.713 -0.071 23.949 1.00 85.19 90 SER A N 1
ATOM 712 C CA . SER A 1 90 ? -14.681 0.426 25.329 1.00 85.19 90 SER A CA 1
ATOM 713 C C . SER A 1 90 ? -15.463 1.731 25.544 1.00 85.19 90 SER A C 1
ATOM 715 O O . SER A 1 90 ? -15.575 2.174 26.686 1.00 85.19 90 SER A O 1
ATOM 717 N N . ARG A 1 91 ? -15.995 2.361 24.478 1.00 77.94 91 ARG A N 1
ATOM 718 C CA . ARG A 1 91 ? -16.580 3.722 24.490 1.00 77.94 91 ARG A CA 1
ATOM 719 C C . ARG A 1 91 ? -15.671 4.753 25.177 1.00 77.94 91 ARG A C 1
ATOM 721 O O . ARG A 1 91 ? -16.154 5.673 25.837 1.00 77.94 91 ARG A O 1
ATOM 728 N N . SER A 1 92 ? -14.354 4.594 25.053 1.00 78.50 92 SER A N 1
ATOM 729 C CA . SER A 1 92 ? -13.402 5.490 25.704 1.00 78.50 92 SER A CA 1
ATOM 730 C C . SER A 1 92 ? -13.304 6.834 24.983 1.00 78.50 92 SER A C 1
ATOM 732 O O . SER A 1 92 ? -13.466 6.929 23.763 1.00 78.50 92 SER A O 1
ATOM 734 N N . GLN A 1 93 ? -12.978 7.883 25.738 1.00 79.50 93 GLN A N 1
ATOM 735 C CA . GLN A 1 93 ? -12.555 9.162 25.170 1.00 79.50 93 GLN A CA 1
ATOM 736 C C . GLN A 1 93 ? -11.300 8.920 24.307 1.00 79.50 93 GLN A C 1
ATOM 738 O O . GLN A 1 93 ? -10.382 8.235 24.750 1.00 79.50 93 GLN A O 1
ATOM 743 N N . GLY A 1 94 ? -11.290 9.402 23.059 1.00 87.12 94 GLY A N 1
ATOM 744 C CA . GLY A 1 94 ? -10.172 9.203 22.116 1.00 87.12 94 GLY A CA 1
ATOM 745 C C . GLY A 1 94 ? -10.512 8.463 20.816 1.00 87.12 94 GLY A C 1
ATOM 746 O O . GLY A 1 94 ? -9.625 8.220 20.000 1.00 87.12 94 GLY A O 1
ATOM 747 N N . ILE A 1 95 ? -11.785 8.122 20.573 1.00 90.69 95 ILE A N 1
ATOM 748 C CA . ILE A 1 95 ? -12.196 7.450 19.325 1.00 90.69 95 ILE A CA 1
ATOM 749 C C . ILE A 1 95 ? -11.881 8.287 18.075 1.00 90.69 95 ILE A C 1
ATOM 751 O O . ILE A 1 95 ? -11.479 7.746 17.048 1.00 90.69 95 ILE A O 1
ATOM 755 N N . GLU A 1 96 ? -12.017 9.611 18.180 1.00 91.31 96 GLU A N 1
ATOM 756 C CA . GLU A 1 96 ? -11.758 10.548 17.088 1.00 91.31 96 GLU A CA 1
ATOM 757 C C . GLU A 1 96 ? -10.266 10.598 16.737 1.00 91.31 96 GLU A C 1
ATOM 759 O O . GLU A 1 96 ? -9.905 10.589 15.563 1.00 91.31 96 GLU A O 1
ATOM 764 N N . GLU A 1 97 ? -9.390 10.592 17.742 1.00 93.62 97 GLU A N 1
ATOM 765 C CA . GLU A 1 97 ? -7.939 10.570 17.542 1.00 93.62 97 GLU A CA 1
ATOM 766 C C . GLU A 1 97 ? -7.482 9.241 16.933 1.00 93.62 97 GLU A C 1
ATOM 768 O O . GLU A 1 97 ? -6.719 9.229 15.965 1.00 93.62 97 GLU A O 1
ATOM 773 N N . ALA A 1 98 ? -8.018 8.119 17.423 1.00 93.50 98 ALA A N 1
ATOM 774 C CA . ALA A 1 98 ? -7.746 6.805 16.849 1.00 93.50 98 ALA A CA 1
ATOM 775 C C . ALA A 1 98 ? -8.191 6.718 15.376 1.00 93.50 98 ALA A C 1
ATOM 777 O O . ALA A 1 98 ? -7.459 6.187 14.536 1.00 93.50 98 ALA A O 1
ATOM 778 N N . LEU A 1 99 ? -9.355 7.289 15.044 1.00 93.56 99 LEU A N 1
ATOM 779 C CA . LEU A 1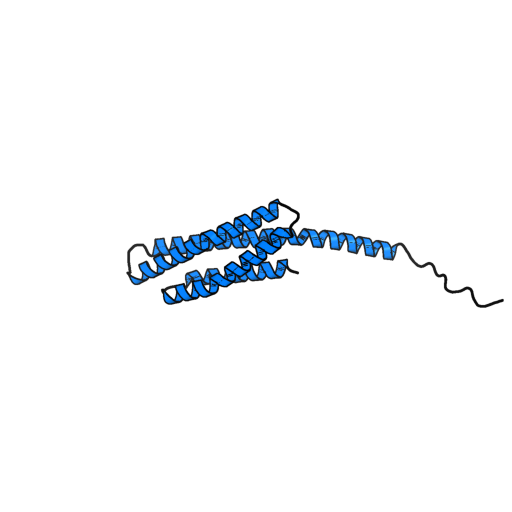 99 ? -9.859 7.365 13.672 1.00 93.56 99 LEU A CA 1
ATOM 780 C C . LEU A 1 99 ? -8.974 8.257 12.788 1.00 93.56 99 LEU A C 1
ATOM 782 O O . LEU A 1 99 ? -8.632 7.855 11.675 1.00 93.56 99 LEU A O 1
ATOM 786 N N . LYS A 1 100 ? -8.550 9.428 13.283 1.00 95.12 100 LYS A N 1
ATOM 787 C CA . LYS A 1 100 ? -7.613 10.316 12.571 1.00 95.12 100 LYS A CA 1
ATOM 788 C C . LYS A 1 100 ? -6.287 9.617 12.283 1.00 95.12 100 LYS A C 1
ATOM 790 O O . LYS A 1 100 ? -5.814 9.680 11.154 1.00 95.12 100 LYS A O 1
ATOM 795 N N . ASN A 1 101 ? -5.723 8.901 13.257 1.00 95.12 101 ASN A N 1
ATOM 796 C CA . ASN A 1 101 ? -4.460 8.180 13.085 1.00 95.12 101 ASN A CA 1
ATOM 797 C C . ASN A 1 101 ? -4.560 7.060 12.030 1.00 95.12 101 ASN A C 1
ATOM 799 O O . ASN A 1 101 ? -3.681 6.914 11.175 1.00 95.12 101 ASN A O 1
ATOM 803 N N . ARG A 1 102 ? -5.665 6.300 12.039 1.00 95.38 102 ARG A N 1
ATOM 804 C CA . ARG A 1 102 ? -5.961 5.304 10.998 1.00 95.38 102 ARG A CA 1
ATOM 805 C C . ARG A 1 102 ? -6.018 5.962 9.618 1.00 95.38 102 ARG A C 1
ATOM 807 O O . ARG A 1 102 ? -5.315 5.524 8.711 1.00 95.38 102 ARG A O 1
ATOM 814 N N . ASN A 1 103 ? -6.824 7.013 9.472 1.00 95.50 103 ASN A N 1
ATOM 815 C CA . ASN A 1 103 ? -7.038 7.681 8.187 1.00 95.50 103 ASN A CA 1
ATOM 816 C C . ASN A 1 103 ? -5.747 8.317 7.653 1.00 95.50 103 ASN A C 1
ATOM 818 O O . ASN A 1 103 ? -5.429 8.140 6.482 1.00 95.50 103 ASN A O 1
ATOM 822 N N . PHE A 1 104 ? -4.962 8.961 8.520 1.00 96.94 104 PHE A N 1
ATOM 823 C CA . PHE A 1 104 ? -3.651 9.507 8.168 1.00 96.94 104 PHE A CA 1
ATOM 824 C C . PHE A 1 104 ? -2.711 8.427 7.619 1.00 96.94 104 PHE A C 1
ATOM 826 O O . PHE A 1 104 ? -2.039 8.625 6.607 1.00 96.94 104 PHE A O 1
ATOM 833 N N . THR A 1 105 ? -2.686 7.254 8.257 1.00 96.94 105 THR A N 1
ATOM 834 C CA . THR A 1 105 ? -1.839 6.146 7.801 1.00 96.94 105 THR A CA 1
ATOM 835 C C . THR A 1 105 ? -2.291 5.627 6.433 1.00 96.94 105 THR A C 1
ATOM 837 O O . THR A 1 105 ? -1.455 5.415 5.556 1.00 96.94 105 THR A O 1
ATOM 840 N N . VAL A 1 106 ? -3.605 5.481 6.218 1.00 96.69 106 VAL A N 1
ATOM 841 C CA . VAL A 1 106 ? -4.181 5.082 4.920 1.00 96.69 106 VAL A CA 1
ATOM 842 C C . VAL A 1 106 ? -3.851 6.095 3.822 1.00 96.69 106 VAL A C 1
ATOM 844 O O . VAL A 1 106 ? -3.438 5.700 2.731 1.00 96.69 106 VAL A O 1
ATOM 847 N N . GLU A 1 107 ? -3.994 7.390 4.098 1.00 97.44 107 GLU A N 1
ATOM 848 C CA . GLU A 1 107 ? -3.698 8.467 3.148 1.00 97.44 107 GLU A CA 1
ATOM 849 C C . GLU A 1 107 ? -2.215 8.479 2.762 1.00 97.44 107 GLU A C 1
ATOM 851 O O . GLU A 1 107 ? -1.872 8.525 1.575 1.00 97.44 107 GLU A O 1
ATOM 856 N N . LYS A 1 108 ? -1.324 8.340 3.750 1.00 97.38 108 LYS A N 1
ATOM 857 C CA . LYS A 1 108 ? 0.120 8.270 3.512 1.00 97.38 108 LYS A CA 1
ATOM 858 C C . LYS A 1 108 ? 0.496 7.043 2.680 1.00 97.38 108 LYS A C 1
ATOM 860 O O . LYS A 1 108 ? 1.223 7.175 1.701 1.00 97.38 108 LYS A O 1
ATOM 865 N N . MET A 1 109 ? -0.047 5.865 2.998 1.00 97.69 109 MET A N 1
ATOM 866 C CA . MET A 1 109 ? 0.154 4.659 2.180 1.00 97.69 109 MET A CA 1
ATOM 867 C C . MET A 1 109 ? -0.362 4.848 0.753 1.00 97.69 109 MET A C 1
ATOM 869 O O . MET A 1 109 ? 0.308 4.468 -0.205 1.00 97.69 109 MET A O 1
ATOM 873 N N . SER A 1 110 ? -1.536 5.460 0.602 1.00 97.62 110 SER A N 1
ATOM 874 C CA . SER A 1 110 ? -2.140 5.714 -0.706 1.00 97.62 110 SER A CA 1
ATOM 875 C C . SER A 1 110 ? -1.300 6.678 -1.540 1.00 97.62 110 SER A C 1
ATOM 877 O O . SER A 1 110 ? -1.156 6.488 -2.746 1.00 97.62 110 SER A O 1
ATOM 879 N N . THR A 1 111 ? -0.698 7.682 -0.904 1.00 97.94 111 THR A N 1
ATOM 880 C CA . THR A 1 111 ? 0.220 8.630 -1.547 1.00 97.94 111 THR A CA 1
ATOM 881 C C . THR A 1 111 ? 1.442 7.911 -2.113 1.00 97.94 111 THR A C 1
ATOM 883 O O . THR A 1 111 ? 1.739 8.051 -3.298 1.00 97.94 111 THR A O 1
ATOM 886 N N . GLU A 1 112 ? 2.084 7.056 -1.317 1.00 98.00 112 GLU A N 1
ATOM 887 C CA . GLU A 1 112 ? 3.246 6.280 -1.767 1.00 98.00 112 GLU A CA 1
ATOM 888 C C . GLU A 1 112 ? 2.899 5.287 -2.888 1.00 98.00 112 GLU A C 1
ATOM 890 O O . GLU A 1 112 ? 3.665 5.113 -3.836 1.00 98.00 112 GLU A O 1
ATOM 895 N N . ILE A 1 113 ? 1.723 4.650 -2.836 1.00 97.81 113 ILE A N 1
ATOM 896 C CA . ILE A 1 113 ? 1.280 3.751 -3.914 1.00 97.81 113 ILE A CA 1
ATOM 897 C C . ILE A 1 113 ? 1.000 4.532 -5.206 1.00 97.81 113 ILE A C 1
ATOM 899 O O . ILE A 1 113 ? 1.324 4.053 -6.296 1.00 97.81 113 ILE A O 1
ATOM 903 N N . ASN A 1 114 ? 0.436 5.737 -5.115 1.00 97.62 114 ASN A N 1
ATOM 904 C CA . ASN A 1 114 ? 0.258 6.601 -6.281 1.00 97.62 114 ASN A CA 1
ATOM 905 C C . ASN A 1 114 ? 1.600 7.060 -6.862 1.00 97.62 114 ASN A C 1
ATOM 907 O O . ASN A 1 114 ? 1.747 7.090 -8.086 1.00 97.62 114 ASN A O 1
ATOM 911 N N . GLU A 1 115 ? 2.596 7.328 -6.017 1.00 96.88 115 GLU A N 1
ATOM 912 C CA . GLU A 1 115 ? 3.948 7.653 -6.472 1.00 96.88 115 GLU A CA 1
ATOM 913 C C . GLU A 1 115 ? 4.594 6.478 -7.219 1.00 96.88 115 GLU A C 1
ATOM 915 O O . GLU A 1 115 ? 5.130 6.654 -8.315 1.00 96.88 115 GLU A O 1
ATOM 920 N N . ILE A 1 116 ? 4.437 5.249 -6.716 1.00 96.38 116 ILE A N 1
ATOM 921 C CA . ILE A 1 116 ? 4.857 4.032 -7.427 1.00 96.38 116 ILE A CA 1
ATOM 922 C C . ILE A 1 116 ? 4.199 3.951 -8.812 1.00 96.38 116 ILE A C 1
ATOM 924 O O . ILE A 1 116 ? 4.883 3.704 -9.808 1.00 96.38 116 ILE A O 1
ATOM 928 N N . ILE A 1 117 ? 2.881 4.171 -8.904 1.00 95.94 117 ILE A N 1
ATOM 929 C CA . ILE A 1 117 ? 2.158 4.153 -10.187 1.00 95.94 117 ILE A CA 1
ATOM 930 C C . ILE A 1 117 ? 2.723 5.215 -11.137 1.00 95.94 117 ILE A C 1
ATOM 932 O O . ILE A 1 117 ? 2.961 4.909 -12.309 1.00 95.94 117 ILE A O 1
ATOM 936 N N . ARG A 1 118 ? 2.975 6.430 -10.641 1.00 95.19 118 ARG A N 1
ATOM 937 C CA . ARG A 1 118 ? 3.539 7.533 -11.425 1.00 95.19 118 ARG A CA 1
ATOM 938 C C . ARG A 1 118 ? 4.910 7.167 -11.993 1.00 95.19 118 ARG A C 1
ATOM 940 O O . ARG A 1 118 ? 5.119 7.288 -13.200 1.00 95.19 118 ARG A O 1
ATOM 947 N N . VAL A 1 119 ? 5.821 6.657 -11.162 1.00 93.06 119 VAL A N 1
ATOM 948 C CA . VAL A 1 119 ? 7.172 6.253 -11.589 1.00 93.06 119 VAL A CA 1
ATOM 949 C C . VAL A 1 119 ? 7.114 5.098 -12.591 1.00 93.06 119 VAL A C 1
ATOM 951 O O . VAL A 1 119 ? 7.774 5.141 -13.629 1.00 93.06 119 VAL A O 1
ATOM 954 N N . LEU A 1 120 ? 6.263 4.096 -12.352 1.00 91.75 120 LEU A N 1
ATOM 955 C CA . LEU A 1 120 ? 6.042 2.999 -13.300 1.00 91.75 120 LEU A CA 1
ATOM 956 C C . LEU A 1 120 ? 5.582 3.510 -14.670 1.00 91.75 120 LEU A C 1
ATOM 958 O O . LEU A 1 120 ? 6.038 3.003 -15.697 1.00 91.75 120 LEU A O 1
ATOM 962 N N . GLN A 1 121 ? 4.709 4.518 -14.700 1.00 89.81 121 GLN A N 1
ATOM 963 C CA . GLN A 1 121 ? 4.257 5.129 -15.945 1.00 89.81 121 GLN A CA 1
ATOM 964 C C . GLN A 1 121 ? 5.384 5.874 -16.659 1.00 89.81 121 GLN A C 1
ATOM 966 O O . GLN A 1 121 ? 5.519 5.667 -17.862 1.00 89.81 121 GLN A O 1
ATOM 971 N N . LEU A 1 122 ? 6.232 6.638 -15.957 1.00 87.25 122 LEU A N 1
ATOM 972 C CA . LEU A 1 122 ? 7.404 7.305 -16.554 1.00 87.25 122 LEU A CA 1
ATOM 973 C C . LEU A 1 122 ? 8.306 6.314 -17.301 1.00 87.25 122 LEU A C 1
ATOM 975 O O . LEU A 1 122 ? 8.669 6.548 -18.449 1.00 87.25 122 LEU A O 1
ATOM 979 N N . THR A 1 123 ? 8.553 5.145 -16.705 1.00 77.56 123 THR A N 1
ATOM 980 C CA . THR A 1 123 ? 9.392 4.096 -17.315 1.00 77.56 123 THR A CA 1
ATOM 981 C C . THR A 1 123 ? 8.739 3.365 -18.492 1.00 77.56 123 THR A C 1
ATOM 983 O O . THR A 1 123 ? 9.389 2.554 -19.144 1.00 77.56 123 THR A O 1
ATOM 986 N N . SER A 1 124 ? 7.447 3.594 -18.753 1.00 69.88 124 SER A N 1
ATOM 987 C CA . SER A 1 124 ? 6.733 2.971 -19.875 1.00 69.88 124 SER A CA 1
ATOM 988 C C . SER A 1 124 ? 6.777 3.795 -21.163 1.00 69.88 124 SER A C 1
ATOM 990 O O . SER A 1 124 ? 6.569 3.234 -22.237 1.00 69.88 124 SER A O 1
ATOM 992 N N . TRP A 1 125 ? 7.073 5.096 -21.065 1.00 53.22 125 TRP A N 1
ATOM 993 C CA . TRP A 1 125 ? 7.139 6.004 -22.215 1.00 53.22 125 TRP A CA 1
ATOM 994 C C . TRP A 1 125 ? 8.442 5.869 -23.006 1.00 53.22 125 TRP A C 1
ATOM 996 O O . TRP A 1 125 ? 8.439 6.083 -24.218 1.00 53.22 125 TRP A O 1
ATOM 1006 N N . ASP A 1 126 ? 9.525 5.453 -22.349 1.00 52.12 126 ASP A N 1
ATOM 1007 C CA . ASP A 1 126 ? 10.856 5.389 -22.962 1.00 52.12 126 ASP A CA 1
ATOM 1008 C C . ASP A 1 126 ? 10.987 4.263 -24.010 1.00 52.12 126 ASP A C 1
ATOM 1010 O O . ASP A 1 126 ? 11.699 4.399 -25.001 1.00 52.12 126 ASP A O 1
ATOM 1014 N N . GLU A 1 127 ? 10.221 3.173 -23.873 1.00 48.34 127 GLU A N 1
ATOM 1015 C CA . GLU A 1 127 ? 10.195 2.097 -24.878 1.00 48.34 127 GLU A CA 1
ATOM 1016 C C . GLU A 1 127 ? 9.286 2.412 -26.079 1.00 48.34 127 GLU A C 1
ATOM 1018 O O . GLU A 1 127 ? 9.593 2.036 -27.213 1.00 48.34 127 GLU A O 1
ATOM 1023 N N . ASP A 1 128 ? 8.166 3.111 -25.865 1.00 52.09 128 ASP A N 1
ATOM 1024 C CA . ASP A 1 128 ? 7.193 3.382 -26.931 1.00 52.09 128 ASP A CA 1
ATOM 1025 C C . ASP A 1 128 ? 7.608 4.561 -27.827 1.00 52.09 128 ASP A C 1
ATOM 1027 O O . ASP A 1 128 ? 7.331 4.536 -29.029 1.00 52.09 128 ASP A O 1
ATOM 1031 N N . ALA A 1 129 ? 8.313 5.563 -27.287 1.00 48.09 129 ALA A N 1
ATOM 1032 C CA . ALA A 1 129 ? 8.789 6.708 -28.064 1.00 48.09 129 ALA A CA 1
ATOM 1033 C C . ALA A 1 129 ? 9.890 6.319 -29.068 1.00 48.09 129 ALA A C 1
ATOM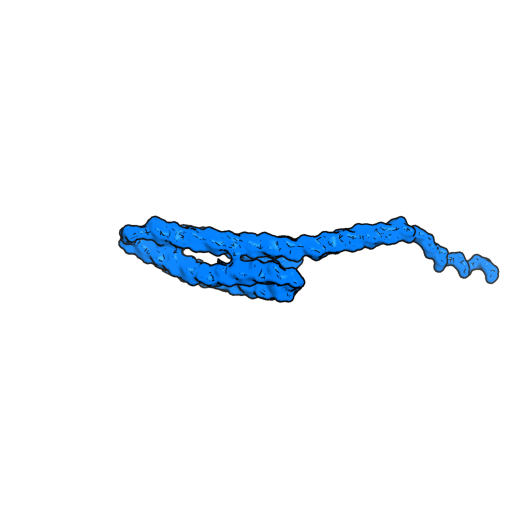 1035 O O . ALA A 1 129 ? 9.883 6.793 -30.208 1.00 48.09 129 ALA A O 1
ATOM 1036 N N . TRP A 1 130 ? 10.801 5.417 -28.686 1.00 55.56 130 TRP A N 1
ATOM 1037 C CA . TRP A 1 130 ? 11.792 4.858 -29.610 1.00 55.56 130 TRP A CA 1
ATOM 1038 C C . TRP A 1 130 ? 11.142 3.912 -30.627 1.00 55.56 130 TRP A C 1
ATOM 1040 O O . TRP A 1 130 ? 11.391 4.038 -31.823 1.00 55.56 130 TRP A O 1
ATOM 1050 N N . ALA A 1 131 ? 10.238 3.026 -30.192 1.00 52.47 131 ALA A N 1
ATOM 1051 C CA . ALA A 1 131 ? 9.547 2.104 -31.095 1.00 52.47 131 ALA A CA 1
ATOM 1052 C C . ALA A 1 131 ? 8.650 2.817 -32.125 1.00 52.47 131 ALA A C 1
ATOM 1054 O O . ALA A 1 131 ? 8.490 2.318 -33.237 1.00 52.47 131 ALA A O 1
ATOM 1055 N N . SER A 1 132 ? 8.060 3.970 -31.784 1.00 55.66 132 SER A N 1
ATOM 1056 C CA . SER A 1 132 ? 7.345 4.809 -32.757 1.00 55.66 132 SER A CA 1
ATOM 1057 C C . SER A 1 132 ? 8.310 5.435 -33.759 1.00 55.66 132 SER A C 1
ATOM 1059 O O . SER A 1 132 ? 8.130 5.237 -34.952 1.00 55.66 132 SER A O 1
ATOM 1061 N N . LYS A 1 133 ? 9.391 6.081 -33.295 1.00 55.41 133 LYS A N 1
ATOM 1062 C CA . LYS A 1 133 ? 10.389 6.699 -34.186 1.00 55.41 133 LYS A CA 1
ATOM 1063 C C . LYS A 1 133 ? 11.054 5.695 -35.132 1.00 55.41 133 LYS A C 1
ATOM 1065 O O . LYS A 1 133 ? 11.283 6.021 -36.290 1.00 55.41 133 LYS A O 1
ATOM 1070 N N . VAL A 1 134 ? 11.344 4.479 -34.663 1.00 58.66 134 VAL A N 1
ATOM 1071 C CA . VAL A 1 134 ? 11.925 3.410 -35.494 1.00 58.66 134 VAL A CA 1
ATOM 1072 C C . VAL A 1 134 ? 10.913 2.863 -36.499 1.00 58.66 134 VAL A C 1
ATOM 1074 O O . VAL A 1 134 ? 11.285 2.629 -37.643 1.00 58.66 134 VAL A O 1
ATOM 1077 N N . ARG A 1 135 ? 9.638 2.686 -36.120 1.00 55.41 135 ARG A N 1
ATOM 1078 C CA . ARG A 1 135 ? 8.587 2.293 -37.075 1.00 55.41 135 ARG A CA 1
ATOM 1079 C C . ARG A 1 135 ? 8.358 3.362 -38.135 1.00 55.41 135 ARG A C 1
ATOM 1081 O O . ARG A 1 135 ? 8.308 3.021 -39.309 1.00 55.41 135 ARG A O 1
ATOM 1088 N N . ASP A 1 136 ? 8.286 4.626 -37.735 1.00 56.19 136 ASP A N 1
ATOM 1089 C CA . ASP A 1 136 ? 8.116 5.741 -38.666 1.00 56.19 136 ASP A CA 1
ATOM 1090 C C . ASP A 1 136 ? 9.324 5.842 -39.615 1.00 56.19 136 ASP A C 1
ATOM 1092 O O . ASP A 1 136 ? 9.148 6.030 -40.813 1.00 56.19 136 ASP A O 1
ATOM 1096 N N . ALA A 1 137 ? 10.548 5.609 -39.124 1.00 57.97 137 ALA A N 1
ATOM 1097 C CA . ALA A 1 137 ? 11.746 5.544 -39.964 1.00 57.97 137 ALA A CA 1
ATOM 1098 C C . ALA A 1 137 ? 11.774 4.322 -40.907 1.00 57.97 137 ALA A C 1
ATOM 1100 O O . ALA A 1 137 ? 12.242 4.442 -42.037 1.00 57.97 137 ALA A O 1
ATOM 1101 N N . LEU A 1 138 ? 11.262 3.161 -40.481 1.00 57.16 138 LEU A N 1
ATOM 1102 C CA . LEU A 1 138 ? 11.187 1.951 -41.310 1.00 57.16 138 LEU A CA 1
ATOM 1103 C C . LEU A 1 138 ? 10.182 2.115 -42.463 1.00 57.16 138 LEU A C 1
ATOM 1105 O O . LEU A 1 138 ? 10.484 1.748 -43.594 1.00 57.16 138 LEU A O 1
ATOM 1109 N N . VAL A 1 139 ? 9.029 2.743 -42.204 1.00 55.75 139 VAL A N 1
ATOM 1110 C CA . VAL A 1 139 ? 8.018 3.044 -43.236 1.00 55.75 139 VAL A CA 1
ATOM 1111 C C . VAL A 1 139 ? 8.558 4.029 -44.282 1.00 55.75 139 VAL A C 1
ATOM 1113 O O . VAL A 1 139 ? 8.212 3.937 -45.457 1.00 55.75 139 VAL A O 1
ATOM 1116 N N . VAL A 1 140 ? 9.447 4.947 -43.888 1.00 52.50 140 VAL A N 1
ATOM 1117 C CA . VAL A 1 140 ? 10.111 5.865 -44.828 1.00 52.50 140 VAL A CA 1
ATOM 1118 C C . VAL A 1 140 ? 11.101 5.126 -45.740 1.00 52.50 140 VAL A C 1
ATOM 1120 O O . VAL A 1 140 ? 11.218 5.484 -46.910 1.00 52.50 140 VAL A O 1
ATOM 1123 N N . ILE A 1 141 ? 11.772 4.070 -45.262 1.00 53.03 141 ILE A N 1
ATOM 1124 C CA . ILE A 1 141 ? 12.668 3.248 -46.098 1.00 53.03 141 ILE A CA 1
ATOM 1125 C C . ILE A 1 141 ? 11.870 2.465 -47.152 1.00 53.03 141 ILE A C 1
ATOM 1127 O O . ILE A 1 141 ? 12.263 2.460 -48.320 1.00 53.03 141 ILE A O 1
ATOM 1131 N N . ASP A 1 142 ? 10.719 1.895 -46.782 1.00 53.03 142 ASP A N 1
ATOM 1132 C CA . ASP A 1 142 ? 9.835 1.186 -47.722 1.00 53.03 142 ASP A CA 1
ATOM 1133 C C . ASP A 1 142 ? 9.239 2.112 -48.804 1.00 53.03 142 ASP A C 1
ATOM 1135 O O . ASP A 1 142 ? 8.894 1.652 -49.891 1.00 53.03 142 ASP A O 1
ATOM 1139 N N . PHE A 1 143 ? 9.151 3.425 -48.553 1.00 51.59 143 PHE A N 1
ATOM 1140 C CA . PHE A 1 143 ? 8.644 4.403 -49.527 1.00 51.59 143 PHE A CA 1
ATOM 1141 C C . PHE A 1 143 ? 9.732 4.993 -50.447 1.00 51.59 143 PHE A C 1
ATOM 1143 O O . PHE A 1 143 ? 9.409 5.577 -51.481 1.00 51.59 143 PHE A O 1
ATOM 1150 N N . ILE A 1 144 ? 11.018 4.856 -50.096 1.00 50.34 144 ILE A N 1
ATOM 1151 C CA . ILE A 1 144 ? 12.152 5.424 -50.855 1.00 50.34 144 ILE A CA 1
ATOM 1152 C C . ILE A 1 144 ? 12.807 4.395 -51.798 1.00 50.34 144 ILE A C 1
ATOM 1154 O O . ILE A 1 144 ? 13.527 4.787 -52.716 1.00 50.34 144 ILE A O 1
ATOM 1158 N N . LEU A 1 145 ? 12.510 3.097 -51.663 1.00 45.47 145 LEU A N 1
ATOM 1159 C CA . LEU A 1 145 ? 12.960 2.063 -52.604 1.00 45.47 145 LEU A CA 1
ATOM 1160 C C . LEU A 1 145 ? 11.788 1.460 -53.401 1.00 45.47 145 LEU A C 1
ATOM 1162 O O . LEU A 1 145 ? 11.352 0.345 -53.107 1.00 45.47 145 LEU A O 1
ATOM 1166 N N . PRO A 1 146 ? 11.278 2.134 -54.449 1.00 43.62 146 PRO A N 1
ATOM 1167 C CA . PRO A 1 146 ? 10.420 1.463 -55.405 1.00 43.62 146 PRO A CA 1
ATOM 1168 C C . PRO A 1 146 ? 11.296 0.531 -56.255 1.00 43.62 146 PRO A C 1
ATOM 1170 O O . PRO A 1 146 ? 12.206 0.988 -56.933 1.00 43.62 146 PRO A O 1
ATOM 1173 N N . PHE A 1 147 ? 11.015 -0.772 -56.204 1.00 48.12 147 PHE A N 1
ATOM 1174 C CA . PHE A 1 147 ? 11.206 -1.741 -57.293 1.00 48.12 147 PHE A CA 1
ATOM 1175 C C . PHE A 1 147 ? 12.521 -1.691 -58.110 1.00 48.12 147 PHE A C 1
ATOM 1177 O O . PHE A 1 147 ? 12.738 -0.828 -58.956 1.00 48.12 147 PHE A O 1
ATOM 1184 N N . SER A 1 148 ? 13.326 -2.753 -58.026 1.00 41.84 148 SER A N 1
ATOM 1185 C CA . SER A 1 148 ? 14.170 -3.184 -59.152 1.00 41.84 148 SER A CA 1
ATOM 1186 C C . SER A 1 148 ? 13.760 -4.605 -59.556 1.00 41.84 148 SER A C 1
ATOM 1188 O O . SER A 1 148 ? 13.971 -5.527 -58.767 1.00 41.84 148 SER A O 1
ATOM 1190 N N . PRO A 1 149 ? 13.151 -4.812 -60.737 1.00 44.75 149 PRO A N 1
ATOM 1191 C CA . PRO A 1 149 ? 12.757 -6.128 -61.215 1.00 44.75 149 PRO A CA 1
ATOM 1192 C C . PRO A 1 149 ? 13.939 -6.792 -61.933 1.00 44.75 149 PRO A C 1
ATOM 1194 O O . PRO A 1 149 ? 14.404 -6.305 -62.958 1.00 44.75 149 PRO A O 1
ATOM 1197 N N . LEU A 1 150 ? 14.408 -7.931 -61.429 1.00 41.81 150 LEU A N 1
ATOM 1198 C CA . LEU A 1 150 ? 15.224 -8.869 -62.205 1.00 41.81 150 LEU A CA 1
ATOM 1199 C C . LEU A 1 150 ? 14.539 -10.234 -62.180 1.00 41.81 150 LEU A C 1
ATOM 1201 O O . LEU A 1 150 ? 14.972 -11.149 -61.487 1.00 41.81 150 LEU A O 1
ATOM 1205 N N . GLN A 1 151 ? 13.428 -10.344 -62.915 1.00 48.78 151 GLN A N 1
ATOM 1206 C CA . GLN A 1 151 ? 12.753 -11.625 -63.139 1.00 48.78 151 GLN A CA 1
ATOM 1207 C C . GLN A 1 151 ? 12.279 -11.854 -64.586 1.00 48.78 151 GLN A C 1
ATOM 1209 O O . GLN A 1 151 ? 11.509 -12.772 -64.828 1.00 48.78 151 GLN A O 1
ATOM 1214 N N . GLU A 1 152 ? 12.789 -11.118 -65.577 1.00 44.56 152 GLU A N 1
ATOM 1215 C CA . GLU A 1 152 ? 12.526 -11.430 -66.991 1.00 44.56 152 GLU A CA 1
ATOM 1216 C C . GLU A 1 152 ? 13.789 -11.256 -67.839 1.00 44.56 152 GLU A C 1
ATOM 1218 O O . GLU A 1 152 ? 14.052 -10.188 -68.373 1.00 44.56 152 GLU A O 1
ATOM 1223 N N . TYR A 1 153 ? 14.590 -12.318 -67.951 1.00 41.25 153 TYR A N 1
ATOM 1224 C CA . TYR A 1 153 ? 15.490 -12.540 -69.091 1.00 41.25 153 TYR 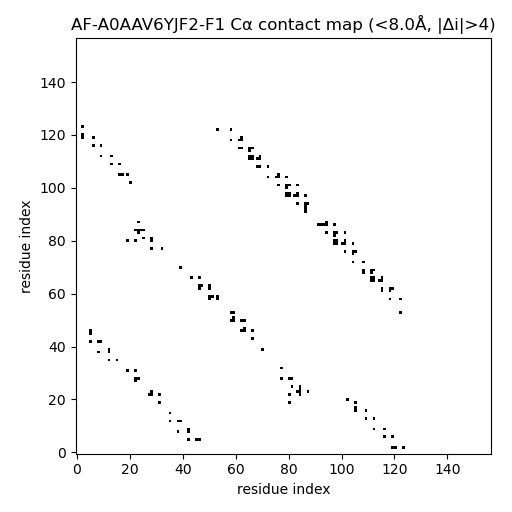A CA 1
ATOM 1225 C C . TYR A 1 153 ? 15.700 -14.053 -69.258 1.00 41.25 153 TYR A C 1
ATOM 1227 O O . TYR A 1 153 ? 16.747 -14.607 -68.940 1.00 41.25 153 TYR A O 1
ATOM 1235 N N . SER A 1 154 ? 14.643 -14.751 -69.682 1.00 45.31 154 SER A N 1
ATOM 1236 C CA . SER A 1 154 ? 14.749 -16.084 -70.291 1.00 45.31 154 SER A CA 1
ATOM 1237 C C . SER A 1 154 ? 13.512 -16.367 -71.145 1.00 45.31 154 SER A C 1
ATOM 1239 O O . SER A 1 154 ? 12.628 -17.129 -70.766 1.00 45.31 154 SER A O 1
ATOM 1241 N N . ALA A 1 155 ? 13.424 -15.684 -72.285 1.00 45.69 155 ALA A N 1
ATOM 1242 C CA . ALA A 1 155 ? 12.660 -16.117 -73.452 1.00 45.69 155 ALA A CA 1
ATOM 1243 C C . ALA A 1 155 ? 13.138 -15.305 -74.666 1.00 45.69 155 ALA A C 1
ATOM 1245 O O . ALA A 1 155 ? 13.081 -14.079 -74.632 1.00 45.69 155 ALA A O 1
ATOM 1246 N N . HIS A 1 156 ? 13.578 -16.011 -75.715 1.00 40.56 156 HIS A N 1
ATOM 1247 C CA . HIS A 1 156 ? 14.262 -15.534 -76.932 1.00 40.56 156 HIS A CA 1
ATOM 1248 C C . HIS A 1 156 ? 15.749 -15.230 -76.670 1.00 40.56 156 HIS A C 1
ATOM 1250 O O . HIS A 1 156 ? 16.091 -14.223 -76.064 1.00 40.56 156 HIS A O 1
ATOM 1256 N N . ILE A 1 157 ? 16.688 -16.116 -77.012 1.00 42.00 157 ILE A N 1
ATOM 1257 C CA . ILE A 1 157 ? 16.986 -16.719 -78.326 1.00 42.00 157 ILE A CA 1
ATOM 1258 C C . ILE A 1 157 ? 17.372 -18.193 -78.160 1.00 42.00 157 ILE A C 1
ATOM 1260 O O . ILE A 1 157 ? 18.107 -18.495 -77.194 1.00 42.00 157 ILE A O 1
#

pLDDT: mean 83.94, std 18.36, range [40.56, 98.0]